Protein AF-A0A8T9Z5G2-F1 (afdb_monomer)

Foldseek 3Di:
DLVVVLVVLLVVLLVLLQVLLVLQLVVCVVVVNVLSNVLSVLSNCLSCVVVVCVVVVHDVCVVDVDDPLVSLQVSLVSLVVQLVVCVVVVPPSSNVSSVSSNVSSVVSSVSVVSVVVVVVVVD

Nearest PDB structures (foldseek):
  1yo7-assembly2_B  TM=5.861E-01  e=2.559E+00  Escherichia coli
  6wkt-assembly1_A  TM=5.919E-01  e=2.849E+00  Bacillus subtilis subsp. subtilis str. 168
  3fse-assembly1_A  TM=3.489E-01  e=7.473E+00  Trichormus variabilis ATCC 29413

Secondary structure (DSSP, 8-state):
-HHHHHHHHHHHHHHHHHHHHHHHHHHHHHTT-HHHHHHHHHHHHHHHHHHHHHHTT--HHHH----HHHHHHHHHHHHHHHHHHHHHTT-HHHHHHHHHHHHHHHHHHHHHHHHHHHHHTT-

Mean predicted aligned error: 5.43 Å

pLDDT: mean 87.39, std 10.58, range [44.81, 96.94]

Sequence (123 aa):
MFSLLWVVYMPLLVLCGFFGGIILIVTSMKHRKLLVGFMGLLSLSFVTLPFVFWGMGVEGDTILPISTTLYWILFSLTGLSAGLIGLQAKIKSIRNMGFIIFIAGILGVIFWVLMSVGDSFYI

Solvent-accessible surface area (backbone atoms only — not comparable to full-atom values): 6106 Å² total; per-residue (Å²): 117,51,55,56,54,32,64,64,41,48,59,56,45,40,53,42,24,44,57,40,11,51,51,28,31,58,52,16,62,76,68,71,35,63,69,36,22,52,28,11,50,50,24,29,48,66,47,47,47,64,57,51,31,55,74,70,74,43,65,56,62,81,80,47,85,61,56,72,59,57,53,31,48,53,40,13,48,29,12,42,54,28,14,52,52,14,53,77,69,69,37,66,68,46,19,54,45,11,45,50,34,21,53,43,21,50,52,47,38,51,34,48,51,48,25,60,56,56,61,62,75,78,111

Structure (mmCIF, N/CA/C/O backbone):
data_AF-A0A8T9Z5G2-F1
#
_entry.id   AF-A0A8T9Z5G2-F1
#
loop_
_atom_site.group_PDB
_atom_site.id
_atom_site.type_symbol
_atom_site.label_atom_id
_atom_site.label_alt_id
_atom_site.label_comp_id
_atom_site.label_asym_id
_atom_site.label_entity_id
_atom_site.label_seq_id
_atom_site.pdbx_PDB_ins_code
_atom_site.Cartn_x
_atom_site.Cartn_y
_atom_site.Cartn_z
_atom_site.occupancy
_atom_site.B_iso_or_equiv
_atom_site.auth_seq_id
_atom_site.auth_comp_id
_atom_site.auth_asym_id
_atom_site.auth_atom_id
_atom_site.pdbx_PDB_model_num
ATOM 1 N N . MET A 1 1 ? 16.289 -10.727 -14.450 1.00 62.16 1 MET A N 1
ATOM 2 C CA . MET A 1 1 ? 15.748 -11.568 -13.350 1.00 62.16 1 MET A CA 1
ATOM 3 C C . MET A 1 1 ? 14.937 -10.741 -12.346 1.00 62.16 1 MET A C 1
ATOM 5 O O . MET A 1 1 ? 13.851 -11.173 -11.988 1.00 62.16 1 MET A O 1
ATOM 9 N N . PHE A 1 2 ? 15.386 -9.541 -11.952 1.00 73.06 2 PHE A N 1
ATOM 10 C CA . PHE A 1 2 ? 14.642 -8.654 -11.039 1.00 73.06 2 PHE A CA 1
ATOM 11 C C . PHE A 1 2 ? 13.299 -8.142 -11.593 1.00 73.06 2 PHE A C 1
ATOM 13 O O . PHE A 1 2 ? 12.338 -8.046 -10.838 1.00 73.06 2 PHE A O 1
ATOM 20 N N . SER A 1 3 ? 13.171 -7.938 -12.908 1.00 76.38 3 SER A N 1
ATOM 21 C CA . SER A 1 3 ? 11.902 -7.538 -13.541 1.00 76.38 3 SER A CA 1
ATOM 22 C C . SER A 1 3 ? 10.791 -8.589 -13.385 1.00 76.38 3 SER A C 1
ATOM 24 O O . SER A 1 3 ? 9.621 -8.237 -13.270 1.00 76.38 3 SER A O 1
ATOM 26 N N . LEU A 1 4 ? 11.136 -9.882 -13.275 1.00 81.75 4 LEU A N 1
ATOM 27 C CA . LEU A 1 4 ? 10.158 -10.942 -12.988 1.00 81.75 4 LEU A CA 1
ATOM 28 C C . LEU A 1 4 ? 9.581 -10.829 -11.571 1.00 81.75 4 LEU A C 1
ATOM 30 O O . LEU A 1 4 ? 8.408 -11.134 -11.377 1.00 81.75 4 LEU A O 1
ATOM 34 N N . LEU A 1 5 ? 10.372 -10.366 -10.592 1.00 86.44 5 LEU A N 1
ATOM 35 C CA . LEU A 1 5 ? 9.880 -10.151 -9.227 1.00 86.44 5 LEU A CA 1
ATOM 36 C C . LEU A 1 5 ? 8.794 -9.079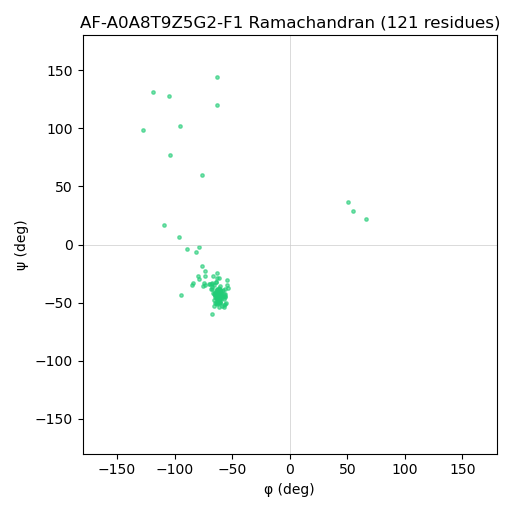 -9.213 1.00 86.44 5 LEU A C 1
ATOM 38 O O . LEU A 1 5 ? 7.745 -9.292 -8.613 1.00 86.44 5 LEU A O 1
ATOM 42 N N . TRP A 1 6 ? 9.012 -7.966 -9.918 1.00 85.94 6 TRP A N 1
ATOM 43 C CA . TRP A 1 6 ? 8.007 -6.912 -10.045 1.00 85.94 6 TRP A CA 1
ATOM 44 C C . TRP A 1 6 ? 6.741 -7.410 -10.753 1.00 85.94 6 TRP A C 1
ATOM 46 O O . TRP A 1 6 ? 5.645 -7.230 -10.228 1.00 85.94 6 TRP A O 1
ATOM 56 N N . VAL A 1 7 ? 6.879 -8.101 -11.890 1.00 87.31 7 VAL A N 1
ATOM 57 C CA . VAL A 1 7 ? 5.734 -8.615 -12.665 1.00 87.31 7 VAL A CA 1
ATOM 58 C C . VAL A 1 7 ? 4.882 -9.597 -11.853 1.00 87.31 7 VAL A C 1
ATOM 60 O O . VAL A 1 7 ? 3.657 -9.524 -11.904 1.00 87.31 7 VAL A O 1
ATOM 63 N N . VAL A 1 8 ? 5.501 -10.486 -11.070 1.00 89.88 8 VAL A N 1
ATOM 64 C CA . VAL A 1 8 ? 4.769 -11.435 -10.210 1.00 89.88 8 VAL A CA 1
ATOM 65 C C . VAL A 1 8 ? 4.181 -10.748 -8.975 1.00 89.88 8 VAL A C 1
ATOM 67 O O . VAL A 1 8 ? 3.108 -11.126 -8.503 1.00 89.88 8 VAL A O 1
ATOM 70 N N . TYR A 1 9 ? 4.860 -9.734 -8.443 1.00 91.88 9 TYR A N 1
ATOM 71 C CA . TYR A 1 9 ? 4.414 -9.036 -7.243 1.00 91.88 9 TYR A CA 1
ATOM 72 C C . TYR A 1 9 ? 3.303 -8.016 -7.505 1.00 91.88 9 TYR A C 1
ATOM 74 O O . TYR A 1 9 ? 2.458 -7.791 -6.640 1.00 91.88 9 TYR A O 1
ATOM 82 N N . MET A 1 10 ? 3.265 -7.416 -8.693 1.00 90.25 10 MET A N 1
ATOM 83 C CA . MET A 1 10 ? 2.300 -6.373 -9.036 1.00 90.25 10 MET A CA 1
ATOM 84 C C . MET A 1 10 ? 0.833 -6.828 -8.859 1.00 90.25 10 MET A C 1
ATOM 86 O O . MET A 1 10 ? 0.087 -6.117 -8.184 1.00 90.25 10 MET A O 1
ATOM 90 N N . PRO A 1 11 ? 0.411 -8.034 -9.296 1.00 91.38 11 PRO A N 1
ATOM 91 C CA . PRO A 1 11 ? -0.920 -8.562 -8.990 1.00 91.38 11 PRO A CA 1
ATOM 92 C C . PRO A 1 11 ? -1.199 -8.689 -7.487 1.00 91.38 11 PRO A C 1
ATOM 94 O O . PRO A 1 11 ? -2.292 -8.357 -7.036 1.00 91.38 11 PRO A O 1
ATOM 97 N N . LEU A 1 12 ? -0.219 -9.129 -6.689 1.00 92.25 12 LEU A N 1
ATOM 98 C CA . LEU A 1 12 ? -0.370 -9.237 -5.233 1.00 92.25 12 LEU A CA 1
ATOM 99 C C . LEU A 1 12 ? -0.560 -7.860 -4.588 1.00 92.25 12 LEU A C 1
ATOM 101 O O . LEU A 1 12 ? -1.416 -7.706 -3.716 1.00 92.25 12 LEU A O 1
ATOM 105 N N . LEU A 1 13 ? 0.199 -6.860 -5.038 1.00 92.06 13 LEU A N 1
ATOM 106 C CA . LEU A 1 13 ? 0.087 -5.476 -4.579 1.00 92.06 13 LEU A CA 1
ATOM 107 C C . LEU A 1 13 ? -1.296 -4.890 -4.901 1.00 92.06 13 LEU A C 1
ATOM 109 O O . LEU A 1 13 ? -1.930 -4.277 -4.040 1.00 92.06 13 LEU A O 1
ATOM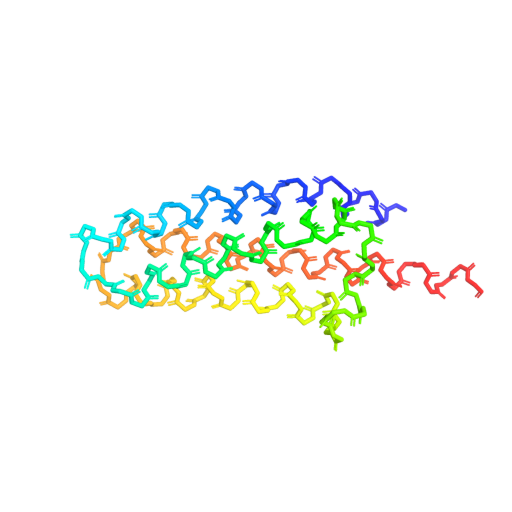 113 N N . VAL A 1 14 ? -1.792 -5.146 -6.112 1.00 93.62 14 VAL A N 1
ATOM 114 C CA . VAL A 1 14 ? -3.120 -4.728 -6.579 1.00 93.62 14 VAL A CA 1
ATOM 115 C C . VAL A 1 14 ? -4.223 -5.381 -5.749 1.00 93.62 14 VAL A C 1
ATOM 117 O O . VAL A 1 14 ? -5.087 -4.686 -5.214 1.00 93.62 14 VAL A O 1
ATOM 120 N N . LEU A 1 15 ? -4.177 -6.701 -5.558 1.00 93.56 15 LEU A N 1
ATOM 121 C CA . LEU A 1 15 ? -5.151 -7.405 -4.718 1.00 93.56 15 LEU A CA 1
ATOM 122 C C . LEU A 1 15 ? -5.112 -6.891 -3.273 1.00 93.56 15 LEU A C 1
ATOM 124 O O . LEU A 1 15 ? -6.161 -6.708 -2.653 1.00 93.56 15 LEU A O 1
ATOM 128 N N . CYS A 1 16 ? -3.916 -6.610 -2.749 1.00 93.88 16 CYS A N 1
ATOM 129 C CA . CYS A 1 16 ? -3.736 -6.063 -1.410 1.00 93.88 16 CYS A CA 1
ATOM 130 C C . CYS A 1 16 ? -4.398 -4.689 -1.254 1.00 93.88 16 CYS A C 1
ATOM 132 O O . CYS A 1 16 ? -5.171 -4.499 -0.313 1.00 93.88 16 CYS A O 1
ATOM 134 N N . GLY A 1 17 ? -4.146 -3.746 -2.165 1.00 92.44 17 GLY A N 1
ATOM 135 C CA . GLY A 1 17 ? -4.766 -2.422 -2.090 1.00 92.44 17 GLY A CA 1
ATOM 136 C C . GLY A 1 17 ? -6.266 -2.449 -2.385 1.00 92.44 17 GLY A C 1
ATOM 137 O O . G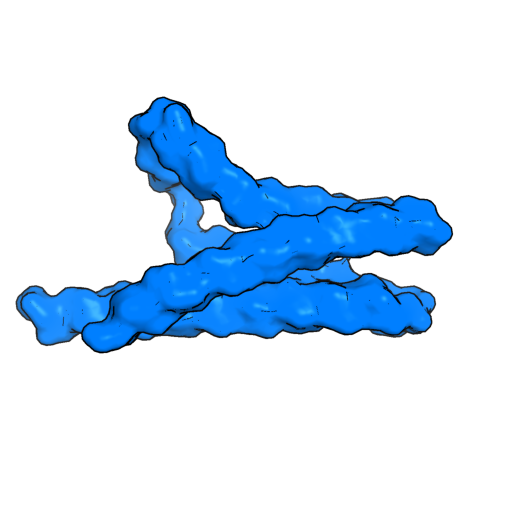LY A 1 17 ? -7.022 -1.741 -1.723 1.00 92.44 17 GLY A O 1
ATOM 138 N N . PHE A 1 18 ? -6.726 -3.326 -3.282 1.00 94.00 18 PHE A N 1
ATOM 139 C CA . PHE A 1 18 ? -8.149 -3.460 -3.591 1.00 94.00 18 PHE A CA 1
ATOM 140 C C . PHE A 1 18 ? -8.944 -4.026 -2.407 1.00 94.00 18 PHE A C 1
ATOM 142 O O . PHE A 1 18 ? -9.822 -3.358 -1.856 1.00 94.00 18 PHE A O 1
ATOM 149 N N . PHE A 1 19 ? -8.610 -5.235 -1.947 1.00 94.31 19 PHE A N 1
ATOM 150 C CA . PHE A 1 19 ? -9.309 -5.839 -0.810 1.00 94.31 19 PHE A CA 1
ATOM 151 C C . PHE A 1 19 ? -9.037 -5.086 0.494 1.00 94.31 19 PHE A C 1
ATOM 153 O O . PHE A 1 19 ? -9.947 -4.898 1.303 1.00 94.31 19 PHE A O 1
ATOM 160 N N . GLY A 1 20 ? -7.807 -4.609 0.692 1.00 92.69 20 GLY A N 1
ATOM 161 C CA . GLY A 1 20 ? -7.432 -3.831 1.865 1.00 92.69 20 GLY A CA 1
ATOM 162 C C . GLY A 1 20 ? -8.164 -2.510 1.969 1.00 92.69 20 GLY A C 1
ATOM 163 O O . GLY A 1 20 ? -8.686 -2.201 3.042 1.00 92.69 20 GLY A O 1
ATOM 164 N N . GLY A 1 21 ? -8.288 -1.777 0.867 1.00 93.56 21 GLY A N 1
ATOM 165 C CA . GLY A 1 21 ? -9.048 -0.537 0.845 1.00 93.56 21 GLY A CA 1
ATOM 166 C C . GLY A 1 21 ? -10.530 -0.759 1.139 1.00 93.56 21 GLY A C 1
ATOM 167 O O . GLY A 1 21 ? -11.085 -0.051 1.979 1.00 93.56 21 GLY A O 1
ATOM 168 N N . ILE A 1 22 ? -11.157 -1.796 0.565 1.00 94.56 22 ILE A N 1
ATOM 169 C CA . ILE A 1 22 ? -12.561 -2.144 0.864 1.00 94.56 22 ILE A CA 1
ATOM 170 C C . ILE A 1 22 ? -12.738 -2.468 2.354 1.00 94.56 22 ILE A C 1
ATOM 172 O O . ILE A 1 22 ? -13.645 -1.938 3.002 1.00 94.56 22 ILE A O 1
ATOM 176 N N . ILE A 1 23 ? -11.861 -3.300 2.925 1.00 94.00 23 ILE A N 1
ATOM 177 C CA . ILE A 1 23 ? -11.914 -3.661 4.349 1.00 94.00 23 ILE A CA 1
ATOM 178 C C . ILE A 1 23 ? -11.760 -2.415 5.227 1.00 94.00 23 ILE A C 1
ATOM 180 O O . ILE A 1 23 ? -12.516 -2.252 6.190 1.00 94.00 23 ILE A O 1
ATOM 184 N N . LEU A 1 24 ? -10.825 -1.516 4.901 1.00 93.50 24 LEU A N 1
ATOM 185 C CA . LEU A 1 24 ? -10.645 -0.259 5.629 1.00 93.50 24 LEU A CA 1
ATOM 186 C C . LEU A 1 24 ? -11.893 0.626 5.547 1.00 93.50 24 LEU A C 1
ATOM 188 O O . LEU A 1 24 ? -12.333 1.128 6.579 1.00 93.50 24 LEU A O 1
ATOM 192 N N . ILE A 1 25 ? -12.524 0.755 4.378 1.00 94.69 25 ILE A N 1
ATOM 193 C CA . ILE A 1 25 ? -13.769 1.521 4.218 1.00 94.69 25 ILE A CA 1
ATOM 194 C C . ILE A 1 25 ? -14.888 0.925 5.080 1.00 94.69 25 ILE A C 1
ATOM 196 O O . ILE A 1 25 ? -15.458 1.628 5.916 1.00 94.69 25 ILE A O 1
ATOM 200 N N . VAL A 1 26 ? -15.169 -0.373 4.955 1.00 94.06 26 VAL A N 1
ATOM 201 C CA . VAL A 1 26 ? -16.260 -1.031 5.696 1.00 94.06 26 VAL A CA 1
ATOM 202 C C . VAL A 1 26 ? -16.045 -0.937 7.211 1.00 94.06 26 VAL A C 1
ATOM 204 O O . VAL A 1 26 ? -16.951 -0.569 7.965 1.00 94.06 26 VAL A O 1
ATOM 207 N N . THR A 1 27 ? -14.830 -1.225 7.679 1.00 91.06 27 THR A N 1
ATOM 208 C CA . THR A 1 27 ? -14.507 -1.170 9.114 1.00 91.06 27 THR A CA 1
ATOM 209 C C . THR A 1 27 ? -14.492 0.261 9.646 1.00 91.06 27 THR A C 1
ATOM 211 O O . THR A 1 27 ? -14.923 0.493 10.779 1.00 91.06 27 THR A O 1
ATOM 214 N N . SER A 1 28 ? -14.082 1.237 8.834 1.00 90.38 28 SER A N 1
ATOM 215 C CA . SER A 1 28 ? -14.128 2.650 9.212 1.00 90.38 28 SER A CA 1
ATOM 216 C C . SER A 1 28 ? -15.553 3.151 9.456 1.00 90.38 28 SER A C 1
ATOM 218 O O . SER A 1 28 ? -15.775 3.874 10.431 1.00 90.38 28 SER A O 1
ATOM 220 N N . MET A 1 29 ? -16.520 2.709 8.642 1.00 90.56 29 MET A N 1
ATOM 221 C CA . MET A 1 29 ? -17.936 3.056 8.787 1.00 90.56 29 MET A CA 1
ATOM 222 C C . MET A 1 29 ? -18.504 2.484 10.086 1.00 90.56 29 MET A C 1
ATOM 224 O O . MET A 1 29 ? -19.150 3.198 10.855 1.00 90.56 29 MET A O 1
ATOM 228 N N . LYS A 1 30 ? -18.174 1.224 10.395 1.00 91.31 30 LYS A N 1
ATOM 229 C CA . LYS A 1 30 ? -18.585 0.566 11.643 1.00 91.31 30 LYS A CA 1
ATOM 230 C C . LYS A 1 30 ? -18.059 1.285 12.890 1.00 91.31 30 LYS A C 1
ATOM 232 O O . LYS A 1 30 ? -18.775 1.404 13.880 1.00 91.31 30 LYS A O 1
ATOM 237 N N . HIS A 1 31 ? -16.820 1.771 12.847 1.00 86.81 31 HIS A N 1
ATOM 238 C CA . HIS A 1 31 ? -16.169 2.429 13.984 1.00 86.81 31 HIS A CA 1
ATOM 239 C C . HIS A 1 31 ? -16.261 3.968 13.960 1.00 86.81 31 HIS A C 1
ATOM 241 O O . HIS A 1 31 ? -15.646 4.620 14.805 1.00 86.81 31 HIS A O 1
ATOM 247 N N . ARG A 1 32 ? -17.022 4.555 13.019 1.00 86.50 32 ARG A N 1
ATOM 248 C CA . ARG A 1 32 ? -17.164 6.011 12.792 1.00 86.50 32 ARG A CA 1
ATOM 249 C C . ARG A 1 32 ? -15.821 6.752 12.670 1.00 86.50 32 ARG A C 1
ATOM 251 O O . ARG A 1 32 ? -15.671 7.880 13.136 1.00 86.50 32 ARG A O 1
ATOM 258 N N . LYS A 1 33 ? -14.819 6.121 12.049 1.00 87.69 33 LYS A N 1
ATOM 259 C CA . LYS A 1 33 ? -13.476 6.691 11.837 1.00 87.69 33 LYS A CA 1
ATOM 260 C C . LYS A 1 33 ? -13.304 7.139 10.387 1.00 87.69 33 LYS A C 1
ATOM 262 O O . LYS A 1 33 ? -12.620 6.478 9.616 1.00 87.69 33 LYS A O 1
A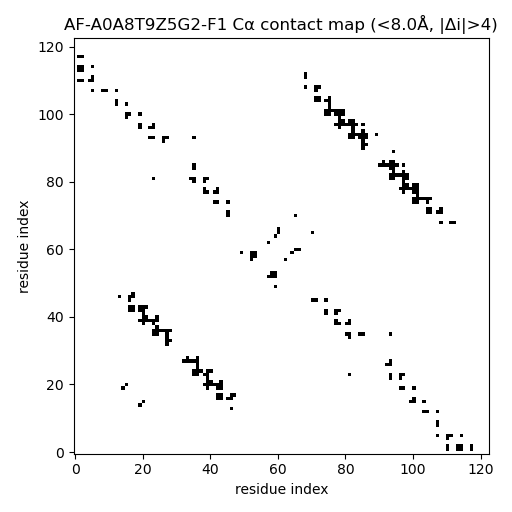TOM 267 N N . LEU A 1 34 ? -13.885 8.287 10.036 1.00 88.38 34 LEU A N 1
ATOM 268 C CA . LEU A 1 34 ? -13.896 8.806 8.657 1.00 88.38 34 LEU A CA 1
ATOM 269 C C . LEU A 1 34 ? -12.501 8.913 8.021 1.00 88.38 34 LEU A C 1
ATOM 271 O O . LEU A 1 34 ? -12.344 8.580 6.853 1.00 88.38 34 LEU A O 1
ATOM 275 N N . LEU A 1 35 ? -11.475 9.287 8.796 1.00 90.19 35 LEU A N 1
ATOM 276 C CA . LEU A 1 35 ? -10.095 9.365 8.301 1.00 90.19 35 LEU A CA 1
ATOM 277 C C . LEU A 1 35 ? -9.570 8.016 7.793 1.00 90.19 35 LEU A C 1
ATOM 279 O O . LEU A 1 35 ? -8.901 7.968 6.770 1.00 90.19 35 LEU A O 1
ATOM 283 N N . VAL A 1 36 ? -9.903 6.911 8.468 1.00 91.56 36 VAL A N 1
ATOM 284 C CA . VAL A 1 36 ? -9.503 5.564 8.025 1.00 91.56 36 VAL A CA 1
ATOM 285 C C . VAL A 1 36 ? -10.230 5.188 6.738 1.00 91.56 36 VAL A C 1
ATOM 287 O O . VAL A 1 36 ? -9.629 4.592 5.851 1.00 91.56 36 VAL A O 1
ATOM 290 N N . GLY A 1 37 ? -11.505 5.565 6.619 1.00 91.12 37 GLY A N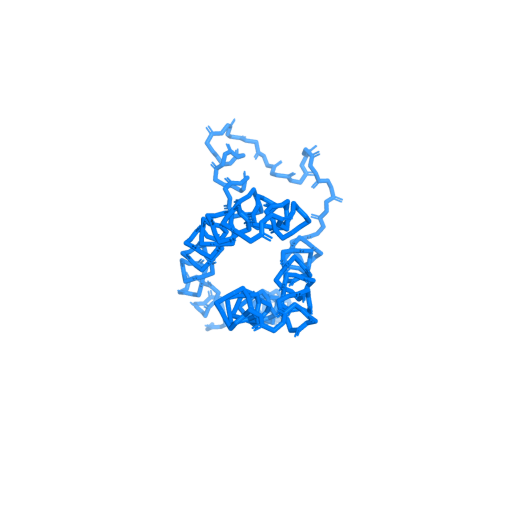 1
ATOM 291 C CA . GLY A 1 37 ? -12.281 5.346 5.400 1.00 91.12 37 GLY A CA 1
ATOM 292 C C . GLY A 1 37 ? -11.708 6.114 4.217 1.00 91.12 37 GLY A C 1
ATOM 293 O O . GLY A 1 37 ? -11.573 5.550 3.136 1.00 91.12 37 GLY A O 1
ATOM 294 N N . PHE A 1 38 ? -11.281 7.358 4.442 1.00 94.19 38 PHE A N 1
ATOM 295 C CA . PHE A 1 38 ? -10.594 8.159 3.434 1.00 94.19 38 PHE A CA 1
ATOM 296 C C . PHE A 1 38 ? -9.262 7.528 3.005 1.00 94.19 38 PHE A C 1
ATOM 298 O O . PHE A 1 38 ? -9.002 7.425 1.811 1.00 94.19 38 PHE A O 1
ATOM 305 N N . MET A 1 39 ? -8.459 7.012 3.945 1.00 93.69 39 MET A N 1
ATOM 306 C CA . MET A 1 39 ? -7.234 6.272 3.603 1.00 93.69 39 MET A CA 1
ATOM 307 C C . MET A 1 39 ? -7.529 4.986 2.823 1.00 93.69 39 MET A C 1
ATOM 309 O O . MET A 1 39 ? -6.815 4.668 1.876 1.00 93.69 39 MET A O 1
ATOM 313 N N . GLY A 1 40 ? -8.605 4.274 3.170 1.00 93.00 40 GLY A N 1
ATOM 314 C CA . GLY A 1 40 ? -9.076 3.115 2.413 1.00 93.00 40 GLY A CA 1
ATOM 315 C C . GLY A 1 40 ? -9.466 3.478 0.978 1.00 93.00 40 G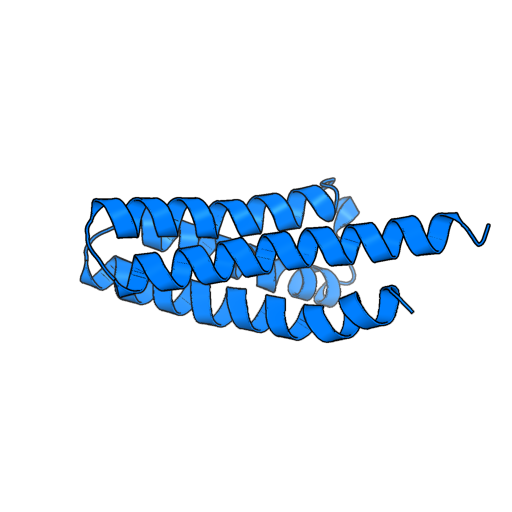LY A C 1
ATOM 316 O O . GLY A 1 40 ? -9.034 2.805 0.042 1.00 93.00 40 GLY A O 1
ATOM 317 N N . LEU A 1 41 ? -10.199 4.580 0.795 1.00 94.94 41 LEU A N 1
ATOM 318 C CA . LEU A 1 41 ? -10.561 5.103 -0.523 1.00 94.94 41 LEU A CA 1
ATOM 319 C C . LEU A 1 41 ? -9.324 5.495 -1.336 1.00 94.94 41 LEU A C 1
ATOM 321 O O . LEU A 1 41 ? -9.217 5.109 -2.494 1.00 94.94 41 LEU A O 1
ATOM 325 N N . LEU A 1 42 ? -8.366 6.199 -0.727 1.00 93.88 42 LEU A N 1
ATOM 326 C CA . LEU A 1 42 ? -7.104 6.538 -1.383 1.00 93.88 42 LEU A CA 1
ATOM 327 C C . LEU A 1 42 ? -6.331 5.283 -1.802 1.00 93.88 42 LEU A C 1
ATOM 329 O O . LEU A 1 42 ? -5.855 5.223 -2.931 1.00 93.88 42 LEU A O 1
ATOM 333 N N . SER A 1 43 ? -6.241 4.269 -0.935 1.00 93.25 43 SER A N 1
ATOM 334 C CA . SER A 1 43 ? -5.545 3.016 -1.258 1.00 93.25 43 SER A CA 1
ATOM 335 C C . SER A 1 43 ? -6.176 2.284 -2.450 1.00 93.25 43 SER A C 1
ATOM 337 O O . SER A 1 43 ? -5.454 1.773 -3.305 1.00 93.25 43 SER A O 1
ATOM 339 N N . LEU A 1 44 ? -7.510 2.308 -2.556 1.00 93.69 44 LEU A N 1
ATOM 340 C CA . LEU A 1 44 ? -8.243 1.789 -3.711 1.00 93.69 44 LEU A CA 1
ATOM 341 C C . LEU A 1 44 ? -7.931 2.594 -4.969 1.00 93.69 44 LEU A C 1
ATOM 343 O O . LEU A 1 44 ? -7.548 2.008 -5.977 1.00 93.69 44 LEU A O 1
ATOM 347 N N . SER A 1 45 ? -8.029 3.923 -4.890 1.00 92.62 45 SER A N 1
ATOM 348 C CA . SER A 1 45 ? -7.738 4.817 -6.012 1.00 92.62 45 SER A CA 1
ATOM 349 C C . SER A 1 45 ? -6.323 4.607 -6.548 1.00 92.62 45 SER A C 1
ATOM 351 O O . SER A 1 45 ? -6.145 4.465 -7.755 1.00 92.62 45 SER A O 1
ATOM 353 N N . PHE A 1 46 ? -5.322 4.505 -5.670 1.00 90.94 46 PHE A N 1
ATOM 354 C CA . PHE A 1 46 ? -3.938 4.250 -6.074 1.00 90.94 46 PHE A CA 1
ATOM 355 C C . PHE A 1 46 ? -3.764 2.911 -6.806 1.00 90.94 46 PHE A C 1
ATOM 357 O O . PHE A 1 46 ? -2.892 2.770 -7.659 1.00 90.94 46 PHE A O 1
ATOM 364 N N . VAL A 1 47 ? -4.591 1.912 -6.527 1.00 91.69 47 VAL A N 1
ATOM 365 C CA . VAL A 1 47 ? -4.520 0.652 -7.265 1.00 91.69 47 VAL A CA 1
ATOM 366 C C . VAL A 1 47 ? -5.319 0.702 -8.564 1.00 91.69 47 VAL A C 1
ATOM 368 O O . VAL A 1 47 ? -4.891 0.102 -9.542 1.00 91.69 47 VAL A O 1
ATOM 371 N N . THR A 1 48 ? -6.449 1.408 -8.616 1.00 89.62 48 THR A N 1
ATOM 372 C CA . THR A 1 48 ? -7.331 1.413 -9.796 1.00 89.62 48 THR A CA 1
ATOM 373 C C . THR A 1 48 ? -6.915 2.412 -10.872 1.00 89.62 48 THR A C 1
ATOM 375 O O . THR A 1 48 ? -7.105 2.135 -12.054 1.00 89.62 48 THR A O 1
ATOM 378 N N . LEU A 1 49 ? -6.346 3.562 -10.496 1.00 88.19 49 LEU A N 1
ATOM 379 C CA . LEU A 1 49 ? -5.984 4.632 -11.435 1.00 88.19 49 LEU A CA 1
ATOM 380 C C . LEU A 1 49 ? -5.048 4.184 -12.572 1.00 88.19 49 LEU A C 1
ATOM 382 O O . LEU A 1 49 ? -5.342 4.536 -13.713 1.00 88.19 49 LEU A O 1
ATOM 386 N N . PRO A 1 50 ? -3.997 3.370 -12.341 1.00 85.00 50 PRO A N 1
ATOM 387 C CA . PRO A 1 50 ? -3.118 2.920 -13.418 1.00 85.00 50 PRO A CA 1
ATOM 388 C C . PRO A 1 50 ? -3.869 2.109 -14.481 1.00 85.00 50 PRO A C 1
ATOM 390 O O . PRO A 1 50 ? -3.601 2.252 -15.670 1.00 85.00 50 PRO A O 1
ATOM 393 N N . PHE A 1 51 ? -4.862 1.309 -14.075 1.00 85.50 51 PHE A N 1
ATOM 394 C CA . PHE A 1 51 ? -5.700 0.542 -15.003 1.00 85.50 51 PHE A CA 1
ATOM 395 C C . PHE A 1 51 ? -6.699 1.422 -15.755 1.00 85.50 51 PHE A C 1
ATOM 397 O O . PHE A 1 51 ? -6.987 1.160 -16.920 1.00 85.50 51 PHE A O 1
ATOM 404 N N . VAL A 1 52 ? -7.219 2.469 -15.108 1.00 85.75 52 VAL A N 1
ATOM 405 C CA . VAL A 1 52 ? -8.097 3.447 -15.765 1.00 85.75 52 VAL A CA 1
ATOM 406 C C . VAL A 1 52 ? -7.319 4.223 -16.826 1.00 85.75 52 VAL A C 1
ATOM 408 O O . VAL A 1 52 ? -7.779 4.304 -17.961 1.00 85.75 52 VAL A O 1
ATOM 411 N N . PHE A 1 53 ? -6.125 4.727 -16.500 1.00 83.81 53 PHE A N 1
ATOM 412 C CA . PHE A 1 53 ? -5.268 5.425 -17.466 1.00 83.81 53 PHE A CA 1
ATOM 413 C C . PHE A 1 53 ? -4.861 4.519 -18.628 1.00 83.81 53 PHE A C 1
ATOM 415 O O . PHE A 1 53 ? -4.981 4.926 -19.784 1.00 83.81 53 PHE A O 1
ATOM 422 N N . TRP A 1 54 ? -4.515 3.260 -18.337 1.00 80.69 54 TRP A N 1
ATOM 423 C CA . TRP A 1 54 ? -4.275 2.248 -19.365 1.00 80.69 54 TRP A CA 1
ATOM 424 C C . TRP A 1 54 ? -5.486 2.060 -20.291 1.00 80.69 54 TRP A C 1
ATOM 426 O O . TRP A 1 54 ? -5.340 2.068 -21.510 1.00 80.69 54 TRP A O 1
ATOM 436 N N . GLY A 1 55 ? -6.697 1.942 -19.735 1.00 81.44 55 GLY A N 1
ATOM 437 C CA . GLY A 1 55 ? -7.933 1.798 -20.513 1.00 81.44 55 GLY A CA 1
ATOM 438 C C . GLY A 1 55 ? -8.305 3.034 -21.340 1.00 81.44 55 GLY A C 1
ATOM 439 O O . GLY A 1 55 ? -8.945 2.901 -22.380 1.00 81.44 55 GLY A O 1
ATOM 440 N N . MET A 1 56 ? -7.883 4.225 -20.912 1.00 80.50 56 MET A N 1
ATOM 441 C CA . MET A 1 56 ? -8.047 5.471 -21.671 1.00 80.50 56 MET A CA 1
ATOM 442 C C . MET A 1 56 ? -6.967 5.656 -22.749 1.00 80.50 56 MET A C 1
ATOM 444 O O . MET A 1 56 ? -7.058 6.600 -23.531 1.00 80.50 56 MET A O 1
ATOM 448 N N . GLY A 1 57 ? -5.959 4.776 -22.804 1.00 78.00 57 GLY A N 1
ATOM 449 C CA . GLY A 1 57 ? -4.826 4.897 -23.724 1.00 78.00 57 GLY A CA 1
ATOM 450 C C . GLY A 1 57 ? -3.933 6.102 -23.423 1.00 78.00 57 GLY A C 1
ATOM 451 O O . GLY A 1 57 ? -3.249 6.587 -24.320 1.00 78.00 57 GLY A O 1
ATOM 452 N N . VAL A 1 58 ? -3.967 6.610 -22.187 1.00 77.75 58 VAL A N 1
ATOM 453 C CA . VAL A 1 58 ? -3.180 7.773 -21.775 1.00 77.75 58 VAL A CA 1
ATOM 454 C C . VAL A 1 58 ? -2.009 7.310 -20.922 1.00 77.75 58 VAL A C 1
ATOM 456 O O . VAL A 1 58 ? -2.187 6.594 -19.935 1.00 77.75 58 VAL A O 1
ATOM 459 N N . GLU A 1 59 ? -0.806 7.744 -21.285 1.00 71.94 59 GLU A N 1
ATOM 460 C CA . GLU A 1 59 ? 0.379 7.552 -20.455 1.00 71.94 59 GLU A CA 1
ATOM 461 C C . GLU A 1 59 ? 0.187 8.313 -19.139 1.00 71.94 59 GLU A C 1
ATOM 463 O O . GLU A 1 59 ? -0.015 9.529 -19.141 1.00 71.94 59 GLU A O 1
ATOM 468 N N . GLY A 1 60 ? 0.214 7.602 -18.007 1.00 65.25 60 GLY A N 1
ATOM 469 C CA . GLY A 1 60 ? -0.076 8.181 -16.687 1.00 65.25 60 GLY A CA 1
ATOM 470 C C . GLY A 1 60 ? 0.782 9.408 -16.356 1.00 65.25 60 GLY A C 1
ATOM 471 O O . GLY A 1 60 ? 0.300 10.343 -15.719 1.00 65.25 60 GLY A O 1
ATOM 472 N N . ASP A 1 61 ? 2.000 9.440 -16.888 1.00 66.62 61 ASP A N 1
ATOM 473 C CA . ASP A 1 61 ? 3.007 10.489 -16.726 1.00 66.62 61 ASP A CA 1
ATOM 474 C C . ASP A 1 61 ? 2.557 11.840 -17.309 1.00 66.62 61 ASP A C 1
ATOM 476 O O . ASP A 1 61 ? 3.001 12.900 -16.865 1.00 66.62 61 ASP A O 1
ATOM 480 N N . THR A 1 62 ? 1.639 11.813 -18.281 1.00 67.50 62 THR A N 1
ATOM 481 C CA . THR A 1 62 ? 1.072 13.020 -18.903 1.00 67.50 62 THR A CA 1
ATOM 482 C C . THR A 1 62 ? -0.028 13.664 -18.059 1.00 67.50 62 THR A C 1
ATOM 484 O O . THR A 1 62 ? -0.227 14.876 -18.136 1.00 67.50 62 THR A O 1
ATOM 487 N N . ILE A 1 63 ? -0.730 12.879 -17.232 1.00 71.06 63 ILE A N 1
ATOM 488 C CA . ILE A 1 63 ? -1.830 13.355 -16.374 1.00 71.06 63 ILE A CA 1
ATOM 489 C C . ILE A 1 63 ? -1.310 13.688 -14.972 1.00 71.06 63 ILE A C 1
ATOM 491 O O . ILE A 1 63 ? -1.685 14.706 -14.387 1.00 71.06 63 ILE A O 1
ATOM 495 N N . LEU A 1 64 ? -0.458 12.826 -14.417 1.00 72.56 64 LEU A N 1
ATOM 496 C CA . LEU A 1 64 ? 0.149 12.988 -13.102 1.00 72.56 64 LEU A CA 1
ATOM 497 C C . LEU A 1 64 ? 1.667 12.844 -13.249 1.00 72.56 64 LEU A C 1
ATOM 499 O O . LEU A 1 64 ? 2.156 11.715 -13.255 1.00 72.56 64 LEU A O 1
ATOM 503 N N . PRO A 1 65 ? 2.426 13.957 -13.315 1.00 78.56 65 PRO A N 1
ATOM 504 C CA . PRO A 1 65 ? 3.882 13.937 -13.458 1.00 78.56 65 PRO A CA 1
ATOM 505 C C . PRO A 1 65 ? 4.553 13.568 -12.124 1.00 78.56 65 PRO A C 1
ATOM 507 O O . PRO A 1 65 ? 5.289 14.349 -11.519 1.00 78.56 65 PRO A O 1
ATOM 510 N N . ILE A 1 66 ? 4.239 12.380 -11.615 1.00 83.06 66 ILE A N 1
ATOM 511 C CA . ILE A 1 66 ? 4.724 11.827 -10.356 1.00 83.06 66 ILE A CA 1
ATOM 512 C C . ILE A 1 66 ? 5.489 10.555 -10.696 1.00 83.06 66 ILE A C 1
ATOM 514 O O . ILE A 1 66 ? 4.986 9.695 -11.412 1.00 83.06 66 ILE A O 1
ATOM 518 N N . SER A 1 67 ? 6.698 10.403 -10.154 1.00 86.06 67 SER A N 1
ATOM 519 C CA . SER A 1 67 ? 7.462 9.176 -10.369 1.00 86.06 67 SER A CA 1
ATOM 520 C C . SER A 1 67 ? 6.736 7.964 -9.780 1.00 86.06 67 SER A C 1
ATOM 522 O O . SER A 1 67 ? 6.133 8.035 -8.705 1.00 86.06 67 SER A O 1
ATOM 524 N N . THR A 1 68 ? 6.845 6.813 -10.444 1.00 85.38 68 THR A N 1
ATOM 525 C CA . THR A 1 68 ? 6.247 5.548 -9.987 1.00 85.38 68 THR A CA 1
ATOM 526 C C . THR A 1 68 ? 6.674 5.197 -8.557 1.00 85.38 68 THR A C 1
ATOM 528 O O . THR A 1 68 ? 5.874 4.716 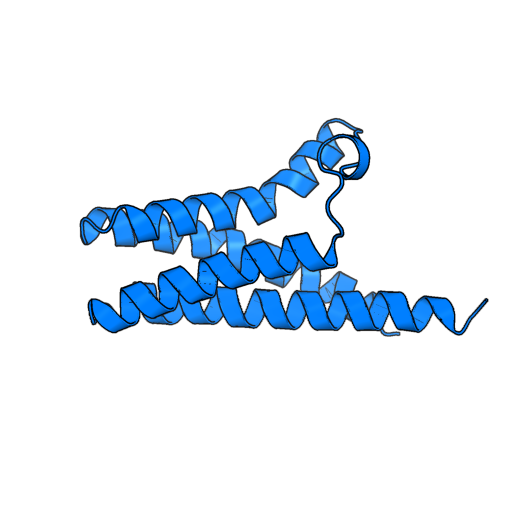-7.758 1.00 85.38 68 THR A O 1
ATOM 531 N N . THR A 1 69 ? 7.914 5.519 -8.184 1.00 89.44 69 THR A N 1
ATOM 532 C CA . THR A 1 69 ? 8.419 5.372 -6.814 1.00 89.44 69 THR A CA 1
ATOM 533 C C . THR A 1 69 ? 7.612 6.206 -5.817 1.00 89.44 69 THR A C 1
ATOM 535 O O . THR A 1 69 ? 7.145 5.674 -4.811 1.00 89.44 69 THR A O 1
ATOM 538 N N . LEU A 1 70 ? 7.405 7.500 -6.093 1.00 90.25 70 LEU A N 1
ATOM 539 C CA . LEU A 1 70 ? 6.612 8.380 -5.226 1.00 90.25 70 LEU A CA 1
ATOM 540 C C . LEU A 1 70 ? 5.158 7.916 -5.138 1.00 90.25 70 LEU A C 1
ATOM 542 O O . LEU A 1 70 ? 4.580 7.924 -4.053 1.00 90.25 70 LEU A O 1
ATOM 546 N N . TYR A 1 71 ? 4.593 7.456 -6.250 1.00 90.75 71 TYR A N 1
ATOM 547 C CA . TYR A 1 71 ? 3.240 6.919 -6.303 1.00 90.75 71 TYR A CA 1
ATOM 548 C C . TYR A 1 71 ? 3.029 5.761 -5.312 1.00 90.75 71 TYR A C 1
ATOM 550 O O . TYR A 1 71 ? 2.118 5.795 -4.480 1.00 90.75 71 TYR A O 1
ATOM 558 N N . TRP A 1 72 ? 3.917 4.764 -5.331 1.00 91.38 72 TRP A N 1
ATOM 559 C CA . TRP A 1 72 ? 3.822 3.613 -4.428 1.00 91.38 72 TRP A CA 1
ATOM 560 C C . TRP A 1 72 ? 4.207 3.942 -2.978 1.00 91.38 72 TRP A C 1
ATOM 562 O O . TRP A 1 72 ? 3.676 3.326 -2.050 1.00 91.38 72 TRP A O 1
ATOM 572 N N . ILE A 1 73 ? 5.058 4.950 -2.752 1.00 93.81 73 ILE A N 1
ATOM 573 C CA . ILE A 1 73 ? 5.315 5.489 -1.406 1.00 93.81 73 ILE A CA 1
ATOM 574 C C . ILE A 1 73 ? 4.048 6.135 -0.835 1.00 93.81 73 ILE A C 1
ATOM 576 O O . ILE A 1 73 ? 3.699 5.867 0.316 1.00 93.81 73 ILE A O 1
ATOM 580 N N . LEU A 1 74 ? 3.332 6.944 -1.623 1.00 93.75 74 LEU A N 1
ATOM 581 C CA . LEU A 1 74 ? 2.065 7.545 -1.199 1.00 93.75 74 LEU A CA 1
ATOM 582 C C . LEU A 1 74 ? 1.029 6.467 -0.875 1.00 93.75 74 LEU A C 1
ATOM 584 O O . LEU A 1 74 ? 0.396 6.533 0.179 1.00 93.75 74 LEU A O 1
ATOM 588 N N . PHE A 1 75 ? 0.923 5.430 -1.710 1.00 94.06 75 PHE A N 1
ATOM 589 C CA . PHE A 1 75 ? 0.107 4.255 -1.407 1.00 94.06 75 PHE A CA 1
ATOM 590 C C . PHE A 1 75 ? 0.502 3.616 -0.066 1.00 94.06 75 PHE A C 1
ATOM 592 O O . PHE A 1 75 ? -0.351 3.432 0.803 1.00 94.06 75 PHE A O 1
ATOM 599 N N . SER A 1 76 ? 1.789 3.346 0.162 1.00 95.88 76 SER A N 1
ATOM 600 C CA . SER A 1 76 ? 2.269 2.780 1.430 1.00 95.88 76 SER A CA 1
ATOM 601 C C . SER A 1 76 ? 1.914 3.666 2.635 1.00 95.88 76 SER A C 1
ATOM 603 O O . SER A 1 76 ? 1.469 3.170 3.677 1.00 95.88 76 SER A O 1
ATOM 605 N N . LEU A 1 77 ? 2.012 4.989 2.481 1.00 95.88 77 LEU A N 1
ATOM 606 C CA . LEU A 1 77 ? 1.689 5.962 3.525 1.00 95.88 77 LEU A CA 1
ATOM 607 C C . LEU A 1 77 ? 0.203 5.936 3.925 1.00 95.88 77 LEU A C 1
ATOM 609 O O . LEU A 1 77 ? -0.124 6.128 5.104 1.00 95.88 77 LEU A O 1
ATOM 613 N N . THR A 1 78 ? -0.704 5.630 2.990 1.00 95.31 78 THR A N 1
ATOM 614 C CA . THR A 1 78 ? -2.126 5.406 3.324 1.00 95.31 78 THR A CA 1
ATOM 615 C C . THR A 1 78 ? -2.303 4.207 4.260 1.00 95.31 78 THR A C 1
ATOM 617 O O . THR A 1 78 ? -3.045 4.286 5.241 1.00 95.31 78 THR A O 1
ATOM 620 N N . GLY A 1 79 ? -1.551 3.126 4.032 1.00 94.56 79 GLY A N 1
ATOM 621 C CA . GLY A 1 79 ? -1.525 1.961 4.914 1.00 94.56 79 GLY A CA 1
ATOM 622 C C . GLY A 1 79 ? -0.968 2.292 6.297 1.00 94.56 79 GLY A C 1
ATOM 623 O O . GLY A 1 79 ? -1.582 1.950 7.311 1.00 94.56 79 GLY A O 1
ATOM 624 N N . LEU A 1 80 ? 0.152 3.021 6.356 1.00 96.94 80 LEU A N 1
ATOM 625 C CA . LEU A 1 80 ? 0.784 3.404 7.623 1.00 96.94 80 LEU A CA 1
ATOM 626 C C . LEU A 1 80 ? -0.145 4.261 8.483 1.00 96.94 80 LEU A C 1
ATOM 628 O O . LEU A 1 80 ? -0.348 3.972 9.662 1.00 96.94 80 LEU A O 1
ATOM 632 N N . SER A 1 81 ? -0.731 5.300 7.890 1.00 95.00 81 SER A N 1
ATOM 633 C CA . SER A 1 81 ? -1.649 6.202 8.588 1.00 95.00 81 SER A CA 1
ATOM 634 C C . SER A 1 81 ? -2.895 5.463 9.084 1.00 95.00 81 SER A C 1
ATOM 636 O O . SER A 1 81 ? -3.246 5.586 10.261 1.00 95.00 81 SER A O 1
ATOM 638 N N . ALA A 1 82 ? -3.511 4.615 8.253 1.00 94.31 82 ALA A N 1
ATOM 639 C CA . ALA A 1 82 ? -4.616 3.755 8.676 1.00 94.31 82 ALA A CA 1
ATOM 640 C C . ALA A 1 82 ? -4.203 2.810 9.821 1.00 94.31 82 ALA A C 1
ATOM 642 O O . ALA A 1 82 ? -4.931 2.675 10.809 1.00 94.31 82 ALA A O 1
ATOM 643 N N . GLY A 1 83 ? -3.015 2.207 9.733 1.00 94.19 83 GLY A N 1
ATOM 644 C CA . GLY A 1 83 ? -2.459 1.310 10.746 1.00 94.19 83 GLY A CA 1
ATOM 645 C C . GLY A 1 83 ? -2.240 1.997 12.095 1.00 94.19 83 GLY A C 1
ATOM 646 O O . GLY A 1 83 ? -2.661 1.470 13.129 1.00 94.19 83 GLY A O 1
ATOM 647 N N . LEU A 1 84 ? -1.657 3.200 12.091 1.00 95.25 84 LEU A N 1
ATOM 648 C CA . LEU A 1 84 ? -1.433 4.016 13.288 1.00 95.25 84 LEU A CA 1
ATOM 649 C C . LEU A 1 84 ? -2.750 4.475 13.924 1.00 95.25 84 LEU A C 1
ATOM 651 O O . LEU A 1 84 ? -2.906 4.369 15.141 1.00 95.25 84 LEU A O 1
ATOM 655 N N . ILE A 1 85 ? -3.731 4.907 13.127 1.00 92.44 85 ILE A N 1
ATOM 656 C CA . ILE A 1 85 ? -5.060 5.272 13.645 1.00 92.44 85 ILE A CA 1
ATOM 657 C C . ILE A 1 85 ? -5.761 4.039 14.235 1.00 92.44 85 ILE A C 1
ATOM 659 O O . ILE A 1 85 ? -6.370 4.118 15.305 1.00 92.44 85 ILE A O 1
ATOM 663 N N . GLY A 1 86 ? -5.648 2.880 13.580 1.00 91.19 86 GLY A N 1
ATOM 664 C CA . GLY A 1 86 ? -6.156 1.607 14.094 1.00 91.19 86 GLY A CA 1
ATOM 665 C C . GLY A 1 86 ? -5.495 1.191 15.408 1.00 91.19 86 GLY A C 1
ATOM 666 O O . GLY A 1 86 ? -6.178 0.704 16.313 1.00 91.19 86 GLY A O 1
ATOM 667 N N . LEU A 1 87 ? -4.186 1.422 15.538 1.00 93.19 87 LEU A N 1
ATOM 668 C CA . LEU A 1 87 ? -3.425 1.194 16.765 1.00 93.19 87 LEU A CA 1
ATOM 669 C C . LEU A 1 87 ? -3.911 2.111 17.896 1.00 93.19 87 LEU A C 1
ATOM 671 O O . LEU A 1 87 ? -4.243 1.614 18.972 1.00 93.19 87 LEU A O 1
ATOM 675 N N . GLN A 1 88 ? -4.020 3.418 17.637 1.00 91.06 88 GLN A N 1
ATOM 676 C CA . GLN A 1 88 ? -4.515 4.408 18.601 1.00 91.06 88 GLN A CA 1
ATOM 677 C C . GLN A 1 88 ? -5.945 4.094 19.059 1.00 91.06 88 GLN A C 1
ATOM 679 O O . GLN A 1 88 ? -6.254 4.168 20.246 1.00 91.06 88 GLN A O 1
ATOM 684 N N . ALA A 1 89 ? -6.813 3.681 18.135 1.00 90.19 89 ALA A N 1
ATOM 685 C CA . ALA A 1 89 ? -8.196 3.315 18.430 1.00 90.19 89 ALA A CA 1
ATOM 686 C C . ALA A 1 89 ? -8.354 1.902 19.030 1.00 90.19 89 ALA A C 1
ATOM 688 O O . ALA A 1 89 ? -9.476 1.501 19.336 1.00 90.19 89 ALA A O 1
ATOM 689 N N . LYS A 1 90 ? -7.263 1.134 19.186 1.00 92.00 90 LYS A N 1
ATOM 690 C CA . LYS A 1 90 ? -7.255 -0.276 19.627 1.00 92.00 90 LYS A CA 1
ATOM 691 C C . LYS A 1 90 ? -8.136 -1.205 18.768 1.00 92.00 90 LYS A C 1
ATOM 693 O O . LYS A 1 90 ? -8.610 -2.238 19.244 1.00 92.00 90 LYS A O 1
ATOM 698 N N . ILE A 1 91 ? -8.321 -0.889 17.483 1.00 91.31 91 ILE A N 1
ATOM 699 C CA . ILE A 1 91 ? -9.116 -1.690 16.539 1.00 91.31 91 ILE A CA 1
ATOM 700 C C . ILE A 1 91 ? -8.177 -2.623 15.770 1.00 91.31 91 ILE A C 1
ATOM 702 O O . ILE A 1 91 ? -7.507 -2.217 14.820 1.00 91.31 91 ILE A O 1
ATOM 706 N N . LYS A 1 92 ? -8.148 -3.904 16.165 1.00 91.62 92 LYS A N 1
ATOM 707 C CA . LYS A 1 92 ? -7.233 -4.910 15.590 1.00 91.62 92 LYS A CA 1
ATOM 708 C C . LYS A 1 92 ? -7.363 -5.049 14.068 1.00 91.62 92 LYS A C 1
ATOM 710 O O . LYS A 1 92 ? -6.349 -5.203 13.399 1.00 91.62 92 LYS A O 1
ATOM 715 N N . SER A 1 93 ? -8.583 -4.974 13.531 1.00 90.50 93 SER A N 1
ATOM 716 C CA . SER A 1 93 ? -8.841 -5.148 12.093 1.00 90.50 93 SER A CA 1
ATOM 717 C C . SER A 1 93 ? -8.217 -4.027 11.250 1.00 90.50 93 SER A C 1
ATOM 719 O O . SER A 1 93 ? -7.405 -4.319 10.376 1.00 90.50 93 SER A O 1
ATOM 721 N N . ILE A 1 94 ? -8.498 -2.759 11.581 1.00 91.19 94 ILE A N 1
ATOM 722 C CA . ILE A 1 94 ? -7.917 -1.586 10.902 1.00 91.19 94 ILE A CA 1
ATOM 723 C C . ILE A 1 94 ? -6.394 -1.589 11.029 1.00 91.19 94 ILE A C 1
ATOM 725 O O . ILE A 1 94 ? -5.687 -1.395 10.045 1.00 91.19 94 ILE A O 1
ATOM 729 N N . ARG A 1 95 ? -5.887 -1.854 12.239 1.00 94.19 95 ARG A N 1
ATOM 730 C CA . ARG A 1 95 ? -4.450 -1.898 12.511 1.00 94.19 95 ARG A CA 1
ATOM 731 C C . ARG A 1 95 ? -3.742 -2.918 11.619 1.00 94.19 95 ARG A C 1
ATOM 733 O O . ARG A 1 95 ? -2.773 -2.578 10.951 1.00 94.19 95 ARG A O 1
ATOM 740 N N . ASN A 1 96 ? -4.215 -4.164 11.628 1.00 94.38 96 ASN A N 1
ATOM 741 C CA . ASN A 1 96 ? -3.569 -5.240 10.887 1.00 94.38 96 ASN A CA 1
ATOM 742 C C . ASN A 1 96 ? -3.638 -4.979 9.377 1.00 94.38 96 ASN A C 1
ATOM 744 O O . ASN A 1 96 ? -2.625 -5.130 8.703 1.00 94.38 96 ASN A O 1
ATOM 748 N N . MET A 1 97 ? -4.788 -4.530 8.858 1.00 94.81 97 MET A N 1
ATOM 749 C CA . MET A 1 97 ? -4.916 -4.251 7.426 1.00 94.81 97 MET A CA 1
ATOM 750 C C . MET A 1 97 ? -4.047 -3.070 6.985 1.00 94.81 97 MET A C 1
ATOM 752 O O . MET A 1 97 ? -3.370 -3.162 5.966 1.00 94.81 97 MET A O 1
ATOM 756 N N . GLY A 1 98 ? -3.998 -1.995 7.779 1.00 94.25 98 GLY A N 1
ATOM 757 C CA . GLY A 1 98 ? -3.135 -0.847 7.503 1.00 94.25 98 GLY A CA 1
ATOM 758 C C . GLY A 1 98 ? -1.656 -1.234 7.422 1.00 94.25 98 GLY A C 1
ATOM 759 O O . GLY A 1 98 ? -0.980 -0.879 6.459 1.00 94.25 98 GLY A O 1
ATOM 760 N N . PHE A 1 99 ? -1.157 -2.042 8.366 1.00 95.88 99 PHE A N 1
ATOM 761 C CA . PHE A 1 99 ? 0.231 -2.516 8.313 1.00 95.88 99 PHE A CA 1
ATOM 762 C C . PHE A 1 99 ? 0.507 -3.477 7.149 1.00 95.88 99 PHE A C 1
ATOM 764 O O . PHE A 1 99 ? 1.597 -3.427 6.586 1.00 95.88 99 PHE A O 1
ATOM 771 N N . ILE A 1 100 ? -0.461 -4.309 6.751 1.00 95.38 100 ILE A N 1
ATOM 772 C CA . ILE A 1 100 ? -0.327 -5.160 5.558 1.00 95.38 100 ILE A CA 1
ATOM 773 C C . ILE A 1 100 ? -0.168 -4.293 4.302 1.00 95.38 100 ILE A C 1
ATOM 775 O O . ILE A 1 100 ? 0.771 -4.511 3.541 1.00 95.38 100 ILE A O 1
ATOM 779 N N . ILE A 1 101 ? -1.021 -3.277 4.121 1.00 95.25 101 ILE A N 1
ATOM 780 C CA . ILE A 1 101 ? -0.935 -2.331 2.993 1.00 95.25 101 ILE A CA 1
ATOM 781 C C . ILE A 1 101 ? 0.400 -1.577 3.019 1.00 95.25 101 ILE A C 1
ATOM 783 O O . ILE A 1 101 ? 1.047 -1.428 1.985 1.00 95.25 101 ILE A O 1
ATOM 787 N N . PHE A 1 102 ? 0.843 -1.140 4.201 1.00 96.88 102 PHE A N 1
ATOM 788 C CA . PHE A 1 102 ? 2.122 -0.453 4.372 1.00 96.88 102 PHE A CA 1
ATOM 789 C C . PHE A 1 102 ? 3.303 -1.313 3.905 1.00 96.88 102 PHE A C 1
ATOM 791 O O . PHE A 1 102 ? 4.080 -0.875 3.053 1.00 96.88 102 PHE A O 1
ATOM 798 N N . ILE A 1 103 ? 3.403 -2.545 4.419 1.00 95.88 103 ILE A N 1
ATOM 799 C CA . ILE A 1 103 ? 4.474 -3.488 4.070 1.00 95.88 103 ILE A CA 1
ATOM 800 C C . ILE A 1 103 ? 4.407 -3.839 2.584 1.00 95.88 103 ILE A C 1
ATOM 802 O O . ILE A 1 103 ? 5.443 -3.852 1.921 1.00 95.88 103 ILE A O 1
ATOM 806 N N . ALA A 1 104 ? 3.206 -4.077 2.052 1.00 94.88 104 ALA A N 1
ATOM 807 C CA . ALA A 1 104 ? 3.031 -4.379 0.640 1.00 94.88 104 ALA A CA 1
ATOM 808 C C . ALA A 1 104 ? 3.512 -3.223 -0.250 1.00 94.88 104 ALA A C 1
ATOM 810 O O . ALA A 1 104 ? 4.262 -3.433 -1.200 1.00 94.88 104 ALA A O 1
ATOM 811 N N . GLY A 1 105 ? 3.158 -1.986 0.107 1.00 94.06 105 GLY A N 1
ATOM 812 C CA . GLY A 1 105 ? 3.631 -0.792 -0.588 1.00 94.06 105 GLY A CA 1
ATOM 813 C C . GLY A 1 105 ? 5.156 -0.644 -0.558 1.00 94.06 105 GLY A C 1
ATOM 814 O O . GLY A 1 105 ? 5.754 -0.399 -1.601 1.00 94.06 105 GLY A O 1
ATOM 815 N N . ILE A 1 106 ? 5.802 -0.857 0.598 1.00 95.44 106 ILE A N 1
ATOM 816 C CA . ILE A 1 106 ? 7.274 -0.796 0.710 1.00 95.44 106 ILE A CA 1
ATOM 817 C C . ILE A 1 106 ? 7.942 -1.874 -0.142 1.00 95.44 106 ILE A C 1
ATOM 819 O O . ILE A 1 106 ? 8.884 -1.575 -0.873 1.00 95.44 106 ILE A O 1
ATOM 823 N N . LEU A 1 107 ? 7.464 -3.117 -0.067 1.00 94.25 107 LEU A N 1
ATOM 824 C CA . LEU A 1 107 ? 7.988 -4.209 -0.889 1.00 94.25 107 LEU A CA 1
ATOM 825 C C . LEU A 1 107 ? 7.821 -3.911 -2.381 1.00 94.25 107 LEU A C 1
ATOM 827 O O . LEU A 1 107 ? 8.746 -4.149 -3.154 1.00 94.25 107 LEU A O 1
ATOM 831 N N . GLY A 1 108 ? 6.690 -3.315 -2.767 1.00 91.81 108 GLY A N 1
ATOM 832 C CA . GLY A 1 108 ? 6.471 -2.823 -4.121 1.00 91.81 108 GLY A CA 1
ATOM 833 C C . GLY A 1 108 ? 7.537 -1.810 -4.537 1.00 91.81 108 GLY A C 1
ATOM 834 O O . GLY A 1 108 ? 8.207 -2.004 -5.548 1.00 91.81 108 GLY A O 1
ATOM 835 N N . VAL A 1 109 ? 7.771 -0.774 -3.729 1.00 92.62 109 VAL A N 1
ATOM 836 C CA . VAL A 1 109 ? 8.813 0.232 -4.001 1.00 92.62 109 VAL A CA 1
ATOM 837 C C . VAL A 1 109 ? 10.192 -0.415 -4.155 1.00 92.62 109 VAL A C 1
ATOM 839 O O . VAL A 1 109 ? 10.915 -0.095 -5.096 1.00 92.62 109 VAL A O 1
ATOM 842 N N . ILE A 1 110 ? 10.551 -1.352 -3.275 1.00 92.12 110 ILE A N 1
ATOM 843 C CA . ILE A 1 110 ? 11.837 -2.058 -3.341 1.00 92.12 110 ILE A CA 1
ATOM 844 C C . ILE A 1 110 ? 11.959 -2.840 -4.653 1.00 92.12 110 ILE A C 1
ATOM 846 O O . ILE A 1 110 ? 12.980 -2.741 -5.330 1.00 92.12 110 ILE A O 1
ATOM 850 N N . PHE A 1 111 ? 10.930 -3.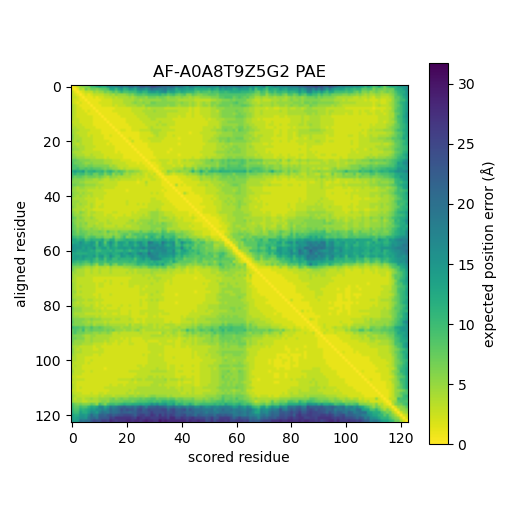597 -5.037 1.00 91.00 111 PHE A N 1
ATOM 851 C CA . PHE A 1 111 ? 10.953 -4.378 -6.276 1.00 91.00 111 PHE A CA 1
ATOM 852 C C . PHE A 1 111 ? 10.966 -3.501 -7.526 1.00 91.00 111 PHE A C 1
ATOM 854 O O . PHE A 1 111 ? 11.672 -3.831 -8.477 1.00 91.00 111 PHE A O 1
ATOM 861 N N . TRP A 1 112 ? 10.262 -2.369 -7.505 1.00 89.19 112 TRP A N 1
ATOM 862 C CA . TRP A 1 112 ? 10.330 -1.374 -8.570 1.00 89.19 112 TRP A CA 1
ATOM 863 C C . TRP A 1 112 ? 11.750 -0.819 -8.729 1.00 89.19 112 TRP A C 1
ATOM 865 O O . TRP A 1 112 ? 12.295 -0.827 -9.830 1.00 89.19 112 TRP A O 1
ATOM 875 N N . VAL A 1 113 ? 12.385 -0.406 -7.627 1.00 89.25 113 VAL A N 1
ATOM 876 C CA . VAL A 1 113 ? 13.754 0.136 -7.651 1.00 89.25 113 VAL A CA 1
ATOM 877 C C . VAL A 1 113 ? 14.766 -0.919 -8.105 1.00 89.25 113 VAL A C 1
ATOM 879 O O . VAL A 1 113 ? 15.641 -0.623 -8.916 1.00 89.25 113 VAL A O 1
ATOM 882 N N . LEU A 1 114 ? 14.646 -2.160 -7.628 1.00 87.88 114 LEU A N 1
ATOM 883 C CA . LEU A 1 114 ? 15.515 -3.261 -8.060 1.00 87.88 114 LEU A CA 1
ATOM 884 C C . LEU A 1 114 ? 15.379 -3.550 -9.557 1.00 87.88 114 LEU A C 1
ATOM 886 O O . LEU A 1 114 ? 16.380 -3.834 -10.213 1.00 87.88 114 LEU A O 1
ATOM 890 N N . MET A 1 115 ? 14.162 -3.464 -10.099 1.00 86.19 115 MET A N 1
ATOM 891 C CA . MET A 1 115 ? 13.936 -3.561 -11.538 1.00 86.19 115 MET A CA 1
ATOM 892 C C . MET A 1 115 ? 14.619 -2.401 -12.275 1.00 86.19 115 MET A C 1
ATOM 894 O O . MET A 1 115 ? 15.425 -2.653 -13.166 1.00 86.19 115 MET A O 1
ATOM 898 N N . SER A 1 116 ? 14.381 -1.152 -11.856 1.00 81.25 116 SER A N 1
ATOM 899 C CA . SER A 1 116 ? 14.909 0.030 -12.552 1.00 81.25 116 SER A CA 1
ATOM 900 C C . SER A 1 116 ? 16.436 0.142 -12.511 1.00 81.25 116 SER A C 1
ATOM 902 O O . SER A 1 116 ? 17.044 0.611 -13.466 1.00 81.25 116 SER A O 1
ATOM 904 N N . VAL A 1 117 ? 17.069 -0.283 -11.411 1.00 78.44 117 VAL A N 1
ATOM 905 C CA . VAL A 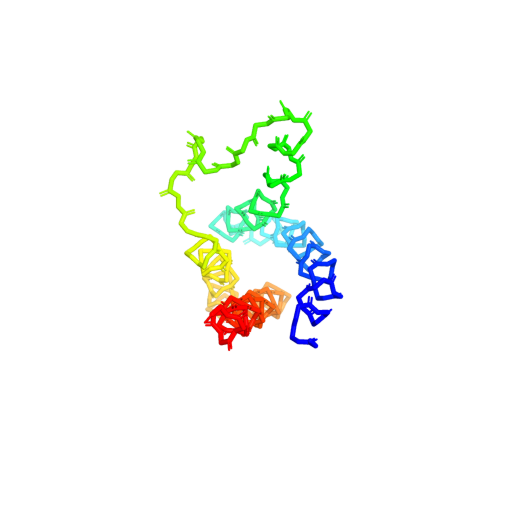1 117 ? 18.539 -0.325 -11.292 1.00 78.44 117 VAL A CA 1
ATOM 906 C C . VAL A 1 117 ? 19.110 -1.500 -12.085 1.00 78.44 117 VAL A C 1
ATOM 908 O O . VAL A 1 117 ? 20.179 -1.388 -12.677 1.00 78.44 117 VAL A O 1
ATOM 911 N N . GLY A 1 118 ? 18.397 -2.629 -12.123 1.00 62.34 118 GLY A N 1
ATOM 912 C CA . GLY A 1 118 ? 18.781 -3.785 -12.926 1.00 62.34 118 GLY A CA 1
ATOM 913 C C . GLY A 1 118 ? 18.922 -3.435 -14.404 1.00 62.34 118 GLY A C 1
ATOM 914 O O . GLY A 1 118 ? 19.909 -3.837 -15.005 1.00 62.34 118 GLY A O 1
ATOM 915 N N . ASP A 1 119 ? 18.004 -2.639 -14.953 1.00 56.88 119 ASP A N 1
ATOM 916 C CA . ASP A 1 119 ? 18.019 -2.244 -16.367 1.00 56.88 119 ASP A CA 1
ATOM 917 C C . ASP A 1 119 ? 19.117 -1.209 -16.701 1.00 56.88 119 ASP A C 1
ATOM 919 O O . ASP A 1 119 ? 19.578 -1.158 -17.839 1.00 56.88 119 ASP A O 1
ATOM 923 N N . SER A 1 120 ? 19.618 -0.437 -15.723 1.00 55.69 120 SER A N 1
ATOM 924 C CA . SER A 1 120 ? 20.678 0.562 -15.960 1.00 55.69 120 SER A CA 1
ATOM 925 C C . SER A 1 120 ? 22.087 -0.022 -16.117 1.00 55.69 120 SER A C 1
ATOM 927 O O . SER A 1 120 ? 22.967 0.664 -16.621 1.00 55.69 120 SER A O 1
ATOM 929 N N . PHE A 1 121 ? 22.325 -1.264 -15.680 1.00 50.19 121 PHE A N 1
ATOM 930 C CA . PHE A 1 121 ? 23.635 -1.928 -15.805 1.00 50.19 121 PHE A CA 1
ATOM 931 C C . PHE A 1 121 ? 23.819 -2.701 -17.123 1.00 50.19 121 PHE A C 1
ATOM 933 O O . PHE A 1 121 ? 24.896 -3.246 -17.354 1.00 50.19 121 PHE A O 1
ATOM 940 N N . TYR A 1 122 ? 22.788 -2.762 -17.973 1.00 47.56 122 TYR A N 1
ATOM 941 C CA . TYR A 1 122 ? 22.832 -3.433 -19.280 1.00 47.56 122 TYR A CA 1
ATOM 942 C C . TYR A 1 122 ? 22.806 -2.455 -20.471 1.00 47.56 122 TYR A C 1
ATOM 944 O O . TYR A 1 122 ? 22.536 -2.886 -21.592 1.00 47.56 122 TYR A O 1
ATOM 952 N N . ILE A 1 123 ? 23.087 -1.165 -20.238 1.00 44.81 123 ILE A N 1
ATOM 953 C CA . ILE A 1 123 ? 23.287 -0.138 -21.277 1.00 44.81 123 ILE A CA 1
ATOM 954 C C . ILE A 1 123 ? 24.770 0.220 -21.356 1.00 44.81 123 ILE A C 1
ATOM 956 O O . ILE A 1 123 ? 25.366 0.468 -20.284 1.00 44.81 123 ILE A O 1
#

Radius of gyration: 15.35 Å; Cα contacts (8 Å, |Δi|>4): 166; chains: 1; bounding box: 42×26×43 Å